Protein AF-A0A519UVD7-F1 (afdb_monomer_lite)

Foldseek 3Di:
DDDDDDDDDDDPPVPDDPPVPAPDQPQLLVNLVLVCLAVLHCPSNVVQADCQEDEDPAGSLCVVVVSNVVSVVRDHWSYKYFPDWDDDDQKIKTFIWTDDPNDTDTFIFIGHPVSHTNYDHPPPVPVVPVVVVCPPPPSVDRDDDD

Sequence (146 aa):
MLRKLSYFLLLFFGLSQAARAQQATGVAALDQLVVALNGKSLALVQPYLTPETHIGSLPATYTTQVLTQLLPQFGPVESLRIVRQEPAGPNTRYVCLLARKGTEKEVDMVLTPAGQFAELNLVQASAKKISTTFGPHDLTTPPQVE

Radius of gyration: 22.08 Å; chains: 1; bounding box: 35×47×91 Å

pLDDT: mean 76.04, std 20.85, range [37.34, 97.56]

Structure (mmCIF, N/CA/C/O backbone):
data_AF-A0A519UVD7-F1
#
_entry.id   AF-A0A519UVD7-F1
#
loop_
_atom_site.group_PDB
_atom_site.id
_atom_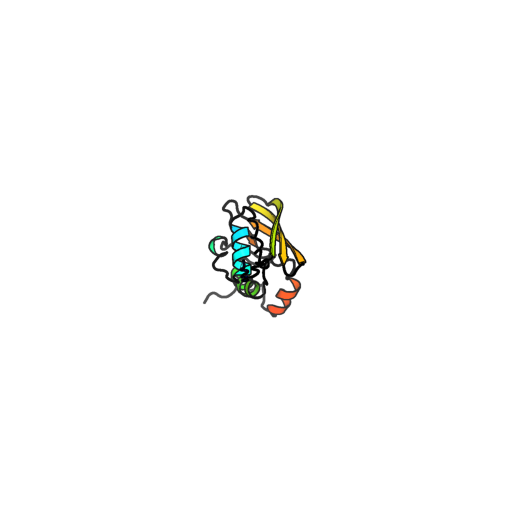site.type_symbol
_atom_site.label_atom_id
_atom_site.label_alt_id
_atom_site.label_comp_id
_atom_site.label_asym_id
_atom_site.label_entity_id
_atom_site.label_seq_id
_atom_site.pdbx_PDB_ins_code
_atom_site.Cartn_x
_atom_site.Cartn_y
_atom_site.Cartn_z
_atom_site.occupancy
_atom_site.B_iso_or_equiv
_atom_site.auth_seq_id
_atom_site.auth_comp_id
_atom_site.auth_asym_id
_atom_site.auth_atom_id
_atom_site.pdbx_PDB_model_num
ATOM 1 N N . MET A 1 1 ? -4.874 33.337 67.121 1.00 39.69 1 MET A N 1
ATOM 2 C CA . MET A 1 1 ? -5.154 34.220 65.963 1.00 39.69 1 MET A CA 1
ATOM 3 C C . MET A 1 1 ? -4.886 33.403 64.699 1.00 39.69 1 MET A C 1
ATOM 5 O O . MET A 1 1 ? -3.763 32.964 64.537 1.00 39.69 1 MET A O 1
ATOM 9 N N . LEU A 1 2 ? -5.908 32.839 64.036 1.00 41.22 2 LEU A N 1
ATOM 10 C CA . LEU A 1 2 ? -6.616 33.400 62.857 1.00 41.22 2 LEU A CA 1
ATOM 11 C C . LEU A 1 2 ? -5.620 33.750 61.722 1.00 41.22 2 LEU A C 1
ATOM 13 O O . LEU A 1 2 ? -4.799 34.628 61.927 1.00 41.22 2 LEU A O 1
ATOM 17 N N . ARG A 1 3 ? -5.615 33.128 60.533 1.00 40.53 3 ARG A N 1
ATOM 18 C CA . ARG A 1 3 ? -6.730 32.919 59.589 1.00 40.53 3 ARG A CA 1
ATOM 19 C C . ARG A 1 3 ? -6.460 31.775 58.590 1.00 40.53 3 ARG A C 1
ATOM 21 O O . ARG A 1 3 ? -5.347 31.602 58.114 1.00 40.53 3 ARG A O 1
ATOM 28 N N . LYS A 1 4 ? -7.545 31.080 58.230 1.00 48.69 4 LYS A N 1
ATOM 29 C CA . LYS A 1 4 ? -7.731 30.258 57.021 1.00 48.69 4 LYS A CA 1
ATOM 30 C C . LYS A 1 4 ? -7.808 31.154 55.772 1.00 48.69 4 LYS A C 1
ATOM 32 O O . LYS A 1 4 ? -8.405 32.223 55.881 1.00 48.69 4 LYS A O 1
ATOM 37 N N . LEU A 1 5 ? -7.384 30.666 54.601 1.00 48.41 5 LEU A N 1
ATOM 38 C CA . LEU A 1 5 ? -8.151 30.830 53.354 1.00 48.41 5 LEU A CA 1
ATOM 39 C C . LEU A 1 5 ? -7.736 29.789 52.293 1.00 48.41 5 LEU A C 1
ATOM 41 O O . LEU A 1 5 ? -6.592 29.749 51.855 1.00 48.41 5 LEU A O 1
ATOM 45 N N . SER A 1 6 ? -8.699 28.944 51.925 1.00 53.41 6 SER A N 1
ATOM 46 C CA . SER A 1 6 ? -8.712 28.032 50.775 1.00 53.41 6 SER A CA 1
ATOM 47 C C . SER A 1 6 ? -8.697 28.784 49.442 1.00 53.41 6 SER A C 1
ATOM 49 O O . SER A 1 6 ? -9.181 29.903 49.428 1.00 53.41 6 SER A O 1
ATOM 51 N N . TYR A 1 7 ? -8.259 28.139 48.352 1.00 50.75 7 TYR A N 1
ATOM 52 C CA . TYR A 1 7 ? -8.908 28.074 47.018 1.00 50.75 7 TYR A CA 1
ATOM 53 C C . TYR A 1 7 ? -8.079 27.087 46.162 1.00 50.75 7 TYR A C 1
ATOM 55 O O . TYR A 1 7 ? -6.900 27.306 45.924 1.00 50.75 7 TYR A O 1
ATOM 63 N N . PHE A 1 8 ? -8.541 25.853 45.941 1.00 51.47 8 PHE A N 1
ATOM 64 C CA . PHE A 1 8 ? -9.266 25.436 44.731 1.00 51.47 8 PHE A CA 1
ATOM 65 C C . PHE A 1 8 ? -8.589 25.899 43.427 1.00 51.47 8 PHE A C 1
ATOM 67 O O . PHE A 1 8 ? -8.866 26.993 42.951 1.00 51.47 8 PHE A O 1
ATOM 74 N N . LEU A 1 9 ? -7.777 25.037 42.802 1.00 48.50 9 LEU A N 1
ATOM 75 C CA . LEU A 1 9 ? -7.640 25.046 41.344 1.00 48.50 9 LEU A CA 1
ATOM 76 C C . LEU A 1 9 ? -7.394 23.627 40.804 1.00 48.50 9 LEU A C 1
ATOM 78 O O . LEU A 1 9 ? -6.282 23.116 40.776 1.00 48.50 9 LEU A O 1
ATOM 82 N N . LEU A 1 10 ? -8.517 23.004 40.445 1.00 50.72 10 LEU A N 1
ATOM 83 C CA . LEU A 1 10 ? -8.738 22.235 39.219 1.00 50.72 10 LEU A CA 1
ATOM 84 C C . LEU A 1 10 ? -7.663 21.218 38.803 1.00 50.72 10 LEU A C 1
ATOM 86 O O . LEU A 1 10 ? -6.716 21.517 38.084 1.00 50.72 10 LEU A O 1
ATOM 90 N N . LEU A 1 11 ? -7.950 19.962 39.162 1.00 48.22 11 LEU A N 1
ATOM 91 C CA . LEU A 1 11 ? -8.153 18.866 38.207 1.00 48.22 11 LEU A CA 1
ATOM 92 C C . LEU A 1 11 ? -7.929 19.264 36.734 1.00 48.22 11 LEU A C 1
ATOM 94 O O . LEU A 1 11 ? -8.870 19.621 36.032 1.00 48.22 11 LEU A O 1
ATOM 98 N N . PHE A 1 12 ? -6.709 19.083 36.243 1.00 47.44 12 PHE A N 1
ATOM 99 C CA . PHE A 1 12 ? -6.506 18.646 34.867 1.00 47.44 12 PHE A CA 1
ATOM 100 C C . PHE A 1 12 ? -6.020 17.202 34.913 1.00 47.44 12 PHE A C 1
ATOM 102 O O . PHE A 1 12 ? -4.850 16.889 34.711 1.00 47.44 12 PHE A O 1
ATOM 109 N N . PHE A 1 13 ? -6.972 16.302 35.175 1.00 42.38 13 PHE A N 1
ATOM 110 C CA . PHE A 1 13 ? -6.945 14.992 34.539 1.00 42.38 13 PHE A CA 1
ATOM 111 C C . PHE A 1 13 ? -7.006 15.258 33.032 1.00 42.38 13 PHE A C 1
ATOM 113 O O . PHE A 1 13 ? -8.080 15.376 32.443 1.00 42.38 13 PHE A O 1
ATOM 120 N N . GLY A 1 14 ? -5.834 15.42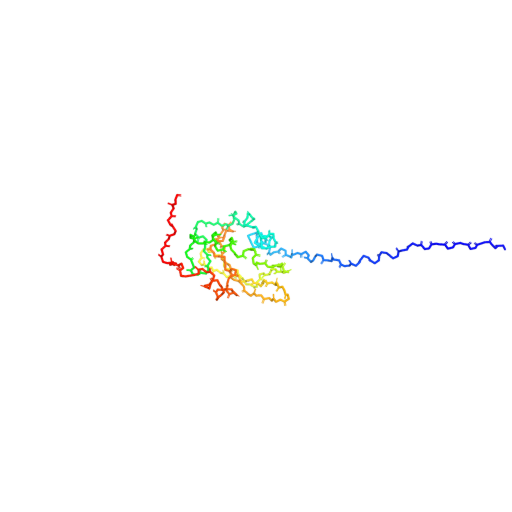7 32.422 1.00 38.78 14 GLY A N 1
ATOM 121 C CA . GLY A 1 14 ? -5.669 15.298 30.986 1.00 38.78 14 GLY A CA 1
ATOM 122 C C . GLY A 1 14 ? -5.990 13.857 30.630 1.00 38.78 14 GLY A C 1
ATOM 123 O O . GLY A 1 14 ? -5.119 12.993 30.658 1.00 38.78 14 GLY A O 1
ATOM 124 N N . LEU A 1 15 ? -7.272 13.602 30.381 1.00 47.22 15 LEU A N 1
ATOM 125 C CA . LEU A 1 15 ? -7.773 12.395 29.754 1.00 47.22 15 LEU A CA 1
ATOM 126 C C . LEU A 1 15 ? -6.985 12.161 28.467 1.00 47.22 15 LEU A C 1
ATOM 128 O O . LEU A 1 15 ? -7.120 12.886 27.485 1.00 47.22 15 LEU A O 1
ATOM 132 N N . SER A 1 16 ? -6.137 11.141 28.541 1.00 51.56 16 SER A N 1
ATOM 133 C CA . SER A 1 16 ? -5.689 10.257 27.478 1.00 51.56 16 SER A CA 1
ATOM 134 C C . SER A 1 16 ? -6.346 10.509 26.119 1.00 51.56 16 SER A C 1
ATOM 136 O O . SER A 1 16 ? -7.400 9.960 25.817 1.00 51.56 16 SER A O 1
ATOM 138 N N . GLN A 1 17 ? -5.645 11.215 25.242 1.00 39.47 17 GLN A N 1
ATOM 139 C CA . GLN A 1 17 ? -5.546 10.772 23.859 1.00 39.47 17 GLN A CA 1
ATOM 140 C C . GLN A 1 17 ? -4.069 10.561 23.575 1.00 39.47 17 GLN A C 1
ATOM 142 O O . GLN A 1 17 ? -3.388 11.396 22.988 1.00 39.47 17 GLN A O 1
ATOM 147 N N . ALA A 1 18 ? -3.571 9.404 24.013 1.00 40.56 18 ALA A N 1
ATOM 148 C CA . ALA A 1 18 ? -2.493 8.776 23.282 1.00 40.56 18 ALA A CA 1
ATOM 149 C C . ALA A 1 18 ? -3.049 8.526 21.876 1.00 40.56 18 ALA A C 1
ATOM 151 O O . ALA A 1 18 ? -3.668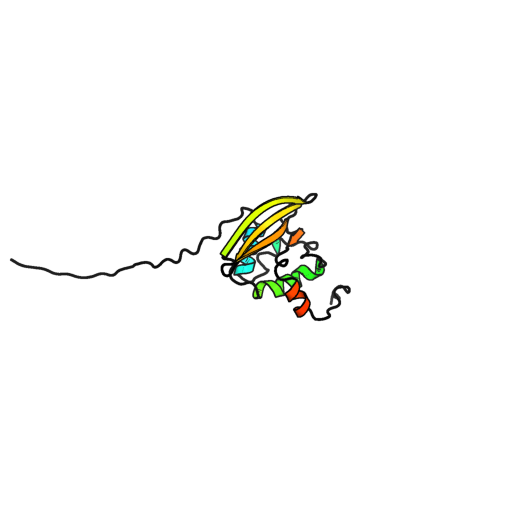 7.495 21.615 1.00 40.56 18 ALA A O 1
ATOM 152 N N . ALA A 1 19 ? -2.864 9.495 20.977 1.00 42.56 19 ALA A N 1
ATOM 153 C CA . ALA A 1 19 ? -2.652 9.167 19.586 1.00 42.56 19 ALA A CA 1
ATOM 154 C C . ALA A 1 19 ? -1.547 8.117 19.636 1.00 42.56 19 ALA A C 1
ATOM 156 O O . ALA A 1 19 ? -0.399 8.440 19.944 1.00 42.56 19 ALA A O 1
ATOM 157 N N . ARG A 1 20 ? -1.921 6.837 19.527 1.00 46.88 20 ARG A N 1
ATOM 158 C CA . ARG A 1 20 ? -0.946 5.763 19.407 1.00 46.88 20 ARG A CA 1
ATOM 159 C C . ARG A 1 20 ? -0.125 6.158 18.197 1.00 46.88 20 ARG A C 1
ATOM 161 O O . ARG A 1 20 ? -0.643 6.142 17.084 1.00 46.88 20 ARG A O 1
ATOM 168 N N . ALA A 1 21 ? 1.088 6.648 18.445 1.00 51.41 21 ALA A N 1
ATOM 169 C CA . ALA A 1 21 ? 2.014 6.982 17.390 1.00 51.41 21 ALA A CA 1
ATOM 170 C C . ALA A 1 21 ? 2.130 5.712 16.559 1.00 51.41 21 ALA A C 1
ATOM 172 O O . ALA A 1 21 ? 2.515 4.667 17.090 1.00 51.41 21 ALA A O 1
ATOM 173 N N . GLN A 1 22 ? 1.674 5.783 15.309 1.00 62.56 22 GLN A N 1
ATOM 174 C CA . GLN A 1 22 ? 1.793 4.662 14.400 1.00 62.56 22 GLN A CA 1
ATOM 175 C C . GLN A 1 22 ? 3.271 4.297 14.358 1.00 62.56 22 GLN A C 1
ATOM 177 O O . GLN A 1 22 ? 4.107 5.142 14.031 1.00 62.56 22 GLN A O 1
ATOM 182 N N . GLN A 1 23 ? 3.597 3.076 14.761 1.00 68.88 23 GLN A N 1
ATOM 183 C CA . GLN A 1 23 ? 4.985 2.661 14.821 1.00 68.88 23 GLN A CA 1
ATOM 184 C C . GLN A 1 23 ? 5.463 2.487 13.381 1.00 68.88 23 GLN A C 1
ATOM 186 O O . GLN A 1 23 ? 4.868 1.722 12.623 1.00 68.88 23 GLN A O 1
ATOM 191 N N . ALA A 1 24 ? 6.483 3.253 12.990 1.00 81.56 24 ALA A N 1
ATOM 192 C CA . ALA A 1 24 ? 7.044 3.163 11.651 1.00 81.56 24 ALA A CA 1
ATOM 193 C C . ALA A 1 24 ? 7.522 1.730 11.398 1.00 81.56 24 ALA A C 1
ATOM 195 O O . ALA A 1 24 ? 8.205 1.130 12.233 1.00 81.56 24 ALA A O 1
ATOM 196 N N . THR A 1 25 ? 7.167 1.191 10.239 1.00 86.25 25 THR A N 1
ATOM 197 C CA . THR A 1 25 ? 7.610 -0.129 9.784 1.00 86.25 25 THR A CA 1
ATOM 198 C C . THR A 1 25 ? 9.091 -0.129 9.404 1.00 86.25 25 THR A C 1
ATOM 200 O O . THR A 1 25 ? 9.693 -1.195 9.294 1.00 86.25 25 THR A O 1
ATOM 203 N N . GLY A 1 26 ? 9.680 1.056 9.199 1.00 89.62 26 GLY A N 1
ATOM 204 C CA . GLY A 1 26 ? 11.037 1.224 8.678 1.00 89.62 26 GLY A CA 1
ATOM 205 C C . GLY A 1 26 ? 11.107 1.096 7.155 1.00 89.62 26 GLY A C 1
ATOM 206 O O . GLY A 1 26 ? 12.193 1.154 6.584 1.00 89.62 26 GLY A O 1
ATOM 207 N N . VAL A 1 27 ? 9.958 0.944 6.492 1.00 94.44 27 VAL A N 1
ATOM 208 C CA . VAL A 1 27 ? 9.834 0.836 5.041 1.00 94.44 27 VAL A CA 1
ATOM 209 C C . VAL A 1 27 ? 8.992 2.009 4.553 1.00 94.44 27 VAL A C 1
ATOM 211 O O . VAL A 1 27 ? 7.771 2.019 4.698 1.00 94.44 27 VAL A O 1
ATOM 214 N N . ALA A 1 28 ? 9.652 3.001 3.951 1.00 95.25 28 ALA A N 1
ATOM 215 C CA . ALA A 1 28 ? 9.041 4.294 3.631 1.00 95.25 28 ALA A CA 1
ATOM 216 C C . ALA A 1 28 ? 7.737 4.177 2.821 1.00 95.25 28 ALA A C 1
ATOM 218 O O . ALA A 1 28 ? 6.765 4.861 3.128 1.00 95.25 28 ALA A O 1
ATOM 219 N N . ALA A 1 29 ? 7.688 3.275 1.836 1.00 95.38 29 ALA A N 1
ATOM 220 C CA . ALA A 1 29 ? 6.494 3.040 1.029 1.00 95.38 29 ALA A CA 1
ATOM 221 C C . ALA A 1 29 ? 5.301 2.535 1.863 1.00 95.38 29 ALA A C 1
ATOM 223 O O . ALA A 1 29 ? 4.174 2.992 1.674 1.00 95.38 29 ALA A O 1
ATOM 224 N N . LEU A 1 30 ? 5.544 1.627 2.815 1.00 94.88 30 LEU A N 1
ATOM 225 C CA . LEU A 1 30 ? 4.516 1.091 3.713 1.00 94.88 30 LEU A CA 1
ATOM 226 C C . LEU A 1 30 ? 4.048 2.148 4.717 1.00 94.88 30 LEU A C 1
ATOM 228 O O . LEU A 1 30 ? 2.851 2.275 4.977 1.00 94.88 30 LEU A O 1
ATOM 232 N N . ASP A 1 31 ? 4.979 2.945 5.238 1.00 93.94 31 ASP A N 1
ATOM 233 C CA . ASP A 1 31 ? 4.668 4.027 6.170 1.00 93.94 31 ASP A CA 1
ATOM 234 C C . ASP A 1 31 ? 3.814 5.105 5.488 1.00 93.94 31 ASP A C 1
ATOM 236 O O . ASP A 1 31 ? 2.763 5.491 6.004 1.00 93.94 31 ASP A O 1
ATOM 240 N N . GLN A 1 32 ? 4.196 5.532 4.281 1.00 94.50 32 GLN A N 1
ATOM 241 C CA . GLN A 1 32 ? 3.427 6.500 3.493 1.00 94.50 32 GLN A CA 1
ATOM 242 C C . GLN A 1 32 ? 2.078 5.945 3.042 1.00 94.50 32 GLN A C 1
ATOM 244 O O . GLN A 1 32 ? 1.100 6.689 2.995 1.00 94.50 32 GLN A O 1
ATOM 249 N N . LEU A 1 33 ? 1.975 4.639 2.793 1.00 92.50 33 LEU A N 1
ATOM 250 C CA . LEU A 1 33 ? 0.700 3.992 2.511 1.00 92.50 33 LEU A CA 1
ATOM 251 C C . LEU A 1 33 ? -0.278 4.105 3.689 1.00 92.50 33 LEU A C 1
ATOM 253 O O . LEU A 1 33 ? -1.455 4.389 3.473 1.00 92.50 33 LEU A O 1
ATOM 257 N N . VAL A 1 34 ? 0.174 3.950 4.936 1.00 91.75 34 VAL A N 1
ATOM 258 C CA . VAL A 1 34 ? -0.694 4.188 6.105 1.00 91.75 34 VAL A CA 1
ATOM 259 C C . VAL A 1 34 ? -1.188 5.630 6.126 1.00 91.75 34 VAL A C 1
ATOM 261 O O . VAL A 1 34 ? -2.380 5.869 6.344 1.00 91.75 34 VAL A O 1
ATOM 264 N N . VAL A 1 35 ? -0.294 6.596 5.903 1.00 91.69 35 VAL A N 1
ATOM 265 C CA . VAL A 1 35 ? -0.672 8.015 5.890 1.00 91.69 35 VAL A CA 1
ATOM 266 C C . VAL A 1 35 ? -1.661 8.291 4.754 1.00 91.69 35 VAL A C 1
ATOM 268 O O . VAL A 1 35 ? -2.663 8.964 4.978 1.00 91.69 35 VAL A O 1
ATOM 271 N N . ALA A 1 36 ? -1.452 7.703 3.574 1.00 90.81 36 ALA A N 1
ATOM 272 C CA . ALA A 1 36 ? -2.365 7.774 2.436 1.00 90.81 36 ALA A CA 1
ATOM 273 C C . ALA A 1 36 ? -3.752 7.195 2.762 1.00 90.81 36 ALA A C 1
ATOM 275 O O . ALA A 1 36 ? -4.765 7.826 2.460 1.00 90.81 36 ALA A O 1
ATOM 276 N N . LEU A 1 37 ? -3.819 6.032 3.421 1.00 90.19 37 LEU A N 1
ATOM 277 C CA . LEU A 1 37 ? -5.076 5.392 3.836 1.00 90.19 37 LEU A CA 1
ATOM 278 C C . LEU A 1 37 ? -5.831 6.239 4.868 1.00 90.19 37 LEU A C 1
ATOM 280 O O . LEU A 1 37 ? -7.044 6.411 4.756 1.00 90.19 37 LEU A O 1
ATOM 284 N N . ASN A 1 38 ? -5.121 6.802 5.846 1.00 90.06 38 ASN A N 1
ATOM 285 C CA . ASN A 1 38 ? -5.706 7.652 6.886 1.00 90.06 38 ASN A CA 1
ATOM 286 C C . ASN A 1 38 ? -6.135 9.024 6.355 1.00 90.06 38 ASN A C 1
ATOM 288 O O . ASN A 1 38 ? -7.198 9.524 6.721 1.00 90.06 38 ASN A O 1
ATOM 292 N N . GLY A 1 39 ? -5.331 9.612 5.472 1.00 89.81 39 GLY A N 1
ATOM 293 C CA . GLY A 1 39 ? -5.608 10.880 4.799 1.00 89.81 39 GLY A CA 1
ATOM 294 C C . GLY A 1 39 ? -6.530 10.750 3.587 1.00 89.81 39 GLY A C 1
ATOM 295 O O . GLY A 1 39 ? -6.886 11.764 2.995 1.00 89.81 39 GLY A O 1
ATOM 296 N N . LYS A 1 40 ? -6.910 9.521 3.209 1.00 89.56 40 LYS A N 1
ATOM 297 C CA . LYS A 1 40 ? -7.730 9.197 2.029 1.00 89.56 40 LYS A CA 1
ATOM 298 C C . LYS A 1 40 ? -7.206 9.845 0.743 1.00 89.56 40 LYS A C 1
ATOM 300 O O . LYS A 1 40 ? -7.986 10.299 -0.091 1.00 89.56 40 LYS A O 1
ATOM 305 N N . SER A 1 41 ? -5.885 9.906 0.595 1.00 89.06 41 SER A N 1
ATOM 306 C CA . SER A 1 41 ? -5.219 10.648 -0.474 1.00 89.06 41 SER A CA 1
ATOM 307 C C . SER A 1 41 ? -4.169 9.796 -1.166 1.00 89.06 41 SER A C 1
ATOM 309 O O . SER A 1 41 ? -3.268 9.263 -0.522 1.00 89.06 41 SER A O 1
ATOM 311 N N . LEU A 1 42 ? -4.265 9.711 -2.493 1.00 89.06 42 LEU A N 1
ATOM 312 C CA . LEU A 1 42 ? -3.301 8.992 -3.325 1.00 89.06 42 LEU A CA 1
ATOM 313 C C . LEU A 1 42 ? -1.948 9.717 -3.406 1.00 89.06 42 LEU A C 1
ATOM 315 O O . LEU A 1 42 ? -0.923 9.084 -3.637 1.00 89.06 42 LEU A O 1
ATOM 319 N N . ALA A 1 43 ? -1.925 11.033 -3.173 1.00 91.31 43 ALA A N 1
ATOM 320 C CA . ALA A 1 43 ? -0.748 11.872 -3.397 1.00 91.31 43 ALA A CA 1
ATOM 321 C C . ALA A 1 43 ? 0.499 11.397 -2.632 1.00 91.31 43 ALA A C 1
ATOM 323 O O . ALA A 1 43 ? 1.613 11.544 -3.120 1.00 91.31 43 ALA A O 1
ATOM 324 N N . LEU A 1 44 ? 0.309 10.801 -1.451 1.00 88.12 44 LEU A N 1
ATOM 325 C CA . LEU A 1 44 ? 1.404 10.334 -0.597 1.00 88.12 44 LEU A CA 1
ATOM 326 C C . LEU A 1 44 ? 1.975 8.980 -1.026 1.00 88.12 44 LEU A C 1
ATOM 328 O O . LEU A 1 44 ? 3.141 8.701 -0.765 1.00 88.12 44 LEU A O 1
ATOM 332 N N . VAL A 1 45 ? 1.180 8.146 -1.701 1.00 91.31 45 VAL A N 1
ATOM 333 C CA . VAL A 1 45 ? 1.649 6.855 -2.222 1.00 91.31 45 VAL A CA 1
ATOM 334 C C . VAL A 1 45 ? 2.127 6.963 -3.670 1.00 91.31 45 VAL A C 1
ATOM 336 O O . VAL A 1 45 ? 2.959 6.166 -4.085 1.00 91.31 45 VAL A O 1
ATOM 339 N N . GLN A 1 46 ? 1.678 7.979 -4.416 1.00 92.94 46 GLN A N 1
ATOM 340 C CA . GLN A 1 46 ? 2.028 8.211 -5.822 1.00 92.94 46 GLN A CA 1
ATOM 341 C C . GLN A 1 46 ? 3.537 8.114 -6.134 1.00 92.94 46 GLN A C 1
ATOM 343 O O . GLN A 1 46 ? 3.863 7.481 -7.135 1.00 92.94 46 GLN A O 1
ATOM 348 N N . PRO A 1 47 ? 4.467 8.653 -5.312 1.00 95.56 47 PRO A N 1
ATOM 349 C CA . PRO A 1 47 ? 5.908 8.546 -5.578 1.00 95.56 47 PRO A CA 1
ATOM 350 C C . PRO A 1 47 ? 6.451 7.110 -5.521 1.00 95.56 47 PRO A C 1
ATOM 352 O O . PRO A 1 47 ? 7.523 6.823 -6.052 1.00 95.56 47 PRO A O 1
ATOM 355 N N . TYR A 1 48 ? 5.718 6.214 -4.863 1.00 95.81 48 TYR A N 1
ATOM 356 C CA . TYR A 1 48 ? 6.065 4.807 -4.700 1.00 95.81 48 TYR A CA 1
ATOM 357 C C . TYR A 1 48 ? 5.352 3.908 -5.712 1.00 95.81 48 TYR A C 1
ATOM 359 O O . TYR A 1 48 ? 5.545 2.698 -5.664 1.00 95.81 48 TYR A O 1
ATOM 367 N N . LEU A 1 49 ? 4.529 4.460 -6.606 1.00 94.12 49 LEU A N 1
ATOM 368 C CA . LEU A 1 49 ? 3.900 3.713 -7.692 1.00 94.12 49 LEU A CA 1
ATOM 369 C C . LEU A 1 49 ? 4.755 3.812 -8.961 1.00 94.12 49 LEU A C 1
ATOM 371 O O . LEU A 1 49 ? 5.348 4.853 -9.247 1.00 94.12 49 LEU A O 1
ATOM 375 N N . THR A 1 50 ? 4.778 2.738 -9.739 1.00 93.00 50 THR A N 1
ATOM 376 C CA . THR A 1 50 ? 5.362 2.663 -11.080 1.00 93.00 50 THR A CA 1
ATOM 377 C C . THR A 1 50 ? 4.264 2.324 -12.097 1.00 93.00 50 THR A C 1
ATOM 379 O O . THR A 1 50 ? 3.182 1.873 -11.705 1.00 93.00 50 THR A O 1
ATOM 382 N N . PRO A 1 51 ? 4.501 2.523 -13.406 1.00 91.06 51 PRO A N 1
ATOM 383 C CA . PRO A 1 51 ? 3.563 2.098 -14.452 1.00 91.06 51 PRO A CA 1
ATOM 384 C C . PRO A 1 51 ? 3.212 0.599 -14.420 1.00 91.06 51 PRO A C 1
ATOM 386 O O . PRO A 1 51 ? 2.191 0.191 -14.967 1.00 91.06 51 PRO A O 1
ATOM 389 N N . GLU A 1 52 ? 4.048 -0.213 -13.779 1.00 93.38 52 GLU A N 1
ATOM 390 C CA . GLU A 1 52 ? 3.942 -1.665 -13.646 1.00 93.38 52 GLU A CA 1
ATOM 391 C C . GLU A 1 52 ? 3.347 -2.100 -12.298 1.00 93.38 52 GLU A C 1
ATOM 393 O O . GLU A 1 52 ? 3.075 -3.290 -12.104 1.00 93.38 52 GLU A O 1
ATOM 398 N N . THR A 1 53 ? 3.124 -1.168 -11.361 1.00 93.94 53 THR A N 1
ATOM 399 C CA . THR A 1 53 ? 2.472 -1.487 -10.089 1.00 93.94 53 THR A CA 1
ATOM 400 C C . THR A 1 53 ? 1.083 -2.037 -10.357 1.00 93.94 53 THR A C 1
ATOM 402 O O . THR A 1 53 ? 0.262 -1.372 -10.989 1.00 93.94 53 THR A O 1
ATOM 405 N N . HIS A 1 54 ? 0.780 -3.209 -9.810 1.00 89.50 54 HIS A N 1
ATOM 406 C CA . HIS A 1 54 ? -0.528 -3.841 -9.948 1.00 89.50 54 HIS A CA 1
ATOM 407 C C . HIS A 1 54 ? -1.147 -4.217 -8.597 1.00 89.50 54 HIS A C 1
ATOM 409 O O . HIS A 1 54 ? -0.491 -4.209 -7.551 1.00 89.50 54 HIS A O 1
ATOM 415 N N . ILE A 1 55 ? -2.453 -4.499 -8.616 1.00 86.94 55 ILE A N 1
ATOM 416 C CA . ILE A 1 55 ? -3.249 -4.861 -7.436 1.00 86.94 55 ILE A CA 1
ATOM 417 C C . ILE A 1 55 ? -3.916 -6.212 -7.689 1.00 86.94 55 ILE A C 1
ATOM 419 O O . ILE A 1 55 ? -4.820 -6.335 -8.517 1.00 86.94 55 ILE A O 1
ATOM 423 N N . GLY A 1 56 ? -3.510 -7.228 -6.936 1.00 81.06 56 GLY A N 1
ATOM 424 C CA . GLY A 1 56 ? -3.968 -8.601 -7.095 1.00 81.06 56 GLY A CA 1
ATOM 425 C C . GLY A 1 56 ? -3.655 -9.114 -8.495 1.00 81.06 56 GLY A C 1
ATOM 426 O O . GLY A 1 56 ? -2.527 -9.033 -8.954 1.00 81.06 56 GLY A O 1
ATOM 427 N N . SER A 1 57 ? -4.668 -9.623 -9.190 1.00 80.38 57 SER A N 1
ATOM 428 C CA . SER A 1 57 ? -4.536 -10.090 -10.577 1.00 80.38 57 SER A CA 1
ATOM 429 C C . SER A 1 57 ? -4.951 -9.040 -11.615 1.00 80.38 57 SER A C 1
ATOM 431 O O . SER A 1 57 ? -5.106 -9.377 -12.787 1.00 80.38 57 SER A O 1
ATOM 433 N N . LEU A 1 58 ? -5.198 -7.790 -11.204 1.00 80.25 58 LEU A N 1
ATOM 434 C CA . LEU A 1 58 ? -5.619 -6.735 -12.126 1.00 80.25 58 LEU A CA 1
ATOM 435 C C . LEU A 1 58 ? -4.418 -6.188 -12.909 1.00 80.25 58 LEU A C 1
ATOM 437 O O . LEU A 1 58 ? -3.353 -6.015 -12.320 1.00 80.25 58 LEU A O 1
ATOM 441 N N . PRO A 1 59 ? -4.579 -5.846 -14.199 1.00 81.81 59 PRO A N 1
ATOM 442 C CA . PRO A 1 59 ? -3.547 -5.138 -14.948 1.00 81.81 59 PRO A CA 1
ATOM 443 C C . PRO A 1 59 ? -3.148 -3.811 -14.284 1.00 81.81 59 PRO A C 1
ATOM 445 O O . PRO A 1 59 ? -3.994 -3.112 -13.722 1.00 81.81 59 PRO A O 1
ATOM 448 N N . ALA A 1 60 ? -1.872 -3.433 -14.404 1.00 87.00 60 ALA A N 1
ATOM 449 C CA . ALA A 1 60 ? -1.313 -2.229 -13.777 1.00 87.00 60 ALA A CA 1
ATOM 450 C C . ALA A 1 60 ? -2.018 -0.922 -14.193 1.00 87.00 60 ALA A C 1
ATOM 452 O O . ALA A 1 60 ? -2.127 0.015 -13.402 1.00 87.00 60 ALA A O 1
ATOM 453 N N . THR A 1 61 ? -2.596 -0.883 -15.400 1.00 86.38 61 THR A N 1
ATOM 454 C CA . THR A 1 61 ? -3.389 0.250 -15.909 1.00 86.38 61 THR A CA 1
ATOM 455 C C . THR A 1 61 ? -4.581 0.607 -15.015 1.00 86.38 61 THR A C 1
ATOM 457 O O . THR A 1 61 ? -5.019 1.756 -15.006 1.00 86.38 61 THR A O 1
ATOM 460 N N . TYR A 1 62 ? -5.086 -0.344 -14.224 1.00 83.19 62 TYR A N 1
ATOM 461 C CA . TYR A 1 62 ? -6.220 -0.138 -13.324 1.00 83.19 62 TYR A CA 1
ATOM 462 C C . TYR A 1 62 ? -5.823 0.317 -11.916 1.00 83.19 62 TYR A C 1
ATOM 464 O O . TYR A 1 62 ? -6.693 0.708 -11.136 1.00 83.19 62 TYR A O 1
ATOM 472 N N . THR A 1 63 ? -4.535 0.311 -11.566 1.00 88.19 63 THR A N 1
ATOM 473 C CA . THR A 1 63 ? -4.058 0.566 -10.196 1.00 88.19 63 THR A CA 1
ATOM 474 C C . THR A 1 63 ? -4.528 1.911 -9.651 1.00 88.19 63 THR A C 1
ATOM 476 O O . THR A 1 63 ? -5.129 1.971 -8.576 1.00 88.19 63 THR A O 1
ATOM 479 N N . THR A 1 64 ? -4.341 2.994 -10.408 1.00 87.44 64 THR A N 1
ATOM 480 C CA . THR A 1 64 ? -4.760 4.346 -10.000 1.00 87.44 64 THR A CA 1
ATOM 481 C C . THR A 1 64 ? -6.273 4.445 -9.803 1.00 87.44 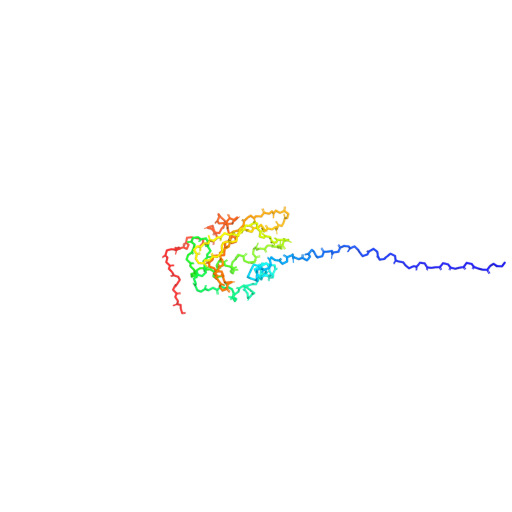64 THR A C 1
ATOM 483 O O . THR A 1 64 ? -6.738 5.045 -8.827 1.00 87.44 64 THR A O 1
ATOM 486 N N . GLN A 1 65 ? -7.054 3.829 -10.696 1.00 84.69 65 GLN A N 1
ATOM 487 C CA . GLN A 1 65 ? -8.515 3.828 -10.612 1.00 84.69 65 GLN A CA 1
ATOM 488 C C . GLN A 1 65 ? -8.989 3.066 -9.368 1.00 84.69 65 GLN A C 1
ATOM 490 O O . GLN A 1 65 ? -9.809 3.576 -8.600 1.00 84.69 65 GLN A O 1
ATOM 495 N N . VAL A 1 66 ? -8.431 1.877 -9.127 1.00 84.88 66 VAL A N 1
ATOM 496 C CA . VAL A 1 66 ? -8.745 1.050 -7.955 1.00 84.88 66 VAL A CA 1
ATOM 497 C C . VAL A 1 66 ? -8.396 1.790 -6.668 1.00 84.88 66 VAL A C 1
ATOM 499 O O . VAL A 1 66 ? -9.228 1.853 -5.763 1.00 84.88 66 VAL A O 1
ATOM 502 N N . LEU A 1 67 ? -7.210 2.397 -6.573 1.00 85.50 67 LEU A N 1
ATOM 503 C CA . LEU A 1 67 ? -6.803 3.119 -5.365 1.00 85.50 67 LEU A CA 1
ATOM 504 C C . LEU A 1 67 ? -7.685 4.335 -5.091 1.00 85.50 67 LEU A C 1
ATOM 506 O O . LEU A 1 67 ? -8.099 4.535 -3.949 1.00 85.50 67 LEU A O 1
ATOM 510 N N . THR A 1 68 ? -8.039 5.096 -6.126 1.00 85.06 68 THR A N 1
ATOM 511 C CA . THR A 1 68 ? -8.949 6.247 -6.004 1.00 85.06 68 THR A CA 1
ATOM 512 C C . THR A 1 68 ? -10.314 5.839 -5.444 1.00 85.06 68 THR A C 1
ATOM 514 O O . THR A 1 68 ? -10.893 6.564 -4.638 1.00 85.06 68 THR A O 1
ATOM 517 N N . GLN A 1 69 ? -10.822 4.658 -5.803 1.00 82.12 69 GLN A N 1
ATOM 518 C CA . GLN A 1 69 ? -12.084 4.141 -5.262 1.00 82.12 69 GLN A CA 1
ATOM 519 C C . GLN A 1 69 ? -11.936 3.517 -3.869 1.00 82.12 69 GLN A C 1
ATOM 521 O O . GLN A 1 69 ? -12.870 3.561 -3.063 1.00 82.12 69 GLN A O 1
ATOM 526 N N . LEU A 1 70 ? -10.783 2.913 -3.584 1.00 82.31 70 LEU A N 1
ATOM 527 C CA . LEU A 1 70 ? -10.519 2.172 -2.355 1.00 82.31 70 LEU A CA 1
ATOM 528 C C . LEU A 1 70 ? -10.214 3.103 -1.175 1.00 82.31 70 LEU A C 1
ATOM 530 O O . LEU A 1 70 ? -10.766 2.912 -0.089 1.00 82.31 70 LEU A O 1
ATOM 534 N N . LEU A 1 71 ? -9.362 4.112 -1.378 1.00 85.00 71 LEU A N 1
ATOM 535 C CA . LEU A 1 71 ? -8.882 5.014 -0.325 1.00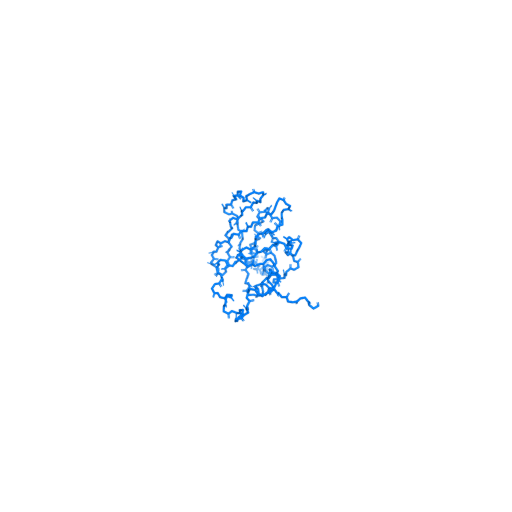 85.00 71 LEU A CA 1
ATOM 536 C C . LEU A 1 71 ? -10.027 5.698 0.450 1.00 85.00 71 LEU A C 1
ATOM 538 O O . LEU A 1 71 ? -10.003 5.648 1.681 1.00 85.00 71 LEU A O 1
ATOM 542 N N . PRO A 1 72 ? -11.086 6.241 -0.187 1.00 82.00 72 PRO A N 1
ATOM 543 C CA . PRO A 1 72 ? -12.196 6.861 0.541 1.00 82.00 72 PRO A CA 1
ATOM 544 C C . PRO A 1 72 ? -12.976 5.889 1.438 1.00 82.00 72 PRO A C 1
ATOM 546 O O . PRO A 1 72 ? -13.549 6.302 2.454 1.00 82.00 72 PRO A O 1
ATOM 549 N N . GLN A 1 73 ? -12.996 4.603 1.064 1.00 79.81 73 GLN A N 1
ATOM 550 C CA . GLN A 1 73 ? -13.677 3.518 1.780 1.00 79.81 73 GLN A CA 1
ATOM 551 C C . GLN A 1 73 ? -12.829 2.947 2.924 1.00 79.81 73 GLN A C 1
ATOM 553 O O . GLN A 1 73 ? -13.338 2.222 3.799 1.00 79.81 73 GLN A O 1
ATOM 558 N N . PHE A 1 74 ? -11.532 3.263 2.946 1.00 79.06 74 PHE A N 1
ATOM 559 C CA . PHE A 1 74 ? -10.687 2.962 4.084 1.00 79.06 74 PHE A CA 1
ATOM 560 C C . PHE A 1 74 ? -11.056 3.855 5.271 1.00 79.06 74 PHE A C 1
ATOM 562 O O . PHE A 1 74 ? -11.395 5.030 5.171 1.00 79.06 74 PHE A O 1
ATOM 569 N N . GLY A 1 75 ? -11.118 3.204 6.423 1.00 79.50 75 GLY A N 1
ATOM 570 C CA . GLY A 1 75 ? -11.309 3.839 7.715 1.00 79.50 75 GLY A CA 1
ATOM 571 C C . GLY A 1 75 ? -9.948 3.935 8.383 1.00 79.50 75 GLY A C 1
ATOM 572 O O . GLY A 1 75 ? -8.988 3.392 7.833 1.00 79.50 75 GLY A O 1
ATOM 573 N N . PRO A 1 76 ? -9.884 4.564 9.562 1.00 86.38 76 PRO A N 1
ATOM 574 C CA . PRO A 1 76 ? -8.618 4.794 10.232 1.00 86.38 76 PRO A CA 1
ATOM 575 C C . PRO A 1 76 ? -7.884 3.469 10.439 1.00 86.38 76 PRO A C 1
ATOM 577 O O . PRO A 1 76 ? -8.442 2.503 10.966 1.00 86.38 76 PRO A O 1
ATOM 580 N N . VAL A 1 77 ? -6.651 3.438 9.956 1.00 88.56 77 VAL A N 1
ATOM 581 C CA . VAL A 1 77 ? -5.663 2.410 10.230 1.00 88.56 77 VAL A CA 1
ATOM 582 C C . VAL A 1 77 ? -5.122 2.674 11.626 1.00 88.56 77 VAL A C 1
ATOM 584 O O . VAL A 1 77 ? -4.581 3.744 11.903 1.00 88.56 77 VAL A O 1
ATOM 587 N N . GLU A 1 78 ? -5.293 1.688 12.495 1.00 90.31 78 GLU A N 1
ATOM 588 C CA . GLU A 1 78 ? -4.838 1.709 13.884 1.00 90.31 78 GLU A CA 1
ATOM 589 C C . GLU A 1 78 ? -3.374 1.290 13.980 1.00 90.31 78 GLU A C 1
ATOM 591 O O . GLU A 1 78 ? -2.617 1.882 14.745 1.00 90.31 78 GLU A O 1
ATOM 596 N N . SER A 1 79 ? -2.978 0.274 13.206 1.00 88.81 79 SER A N 1
ATOM 597 C CA . SER A 1 79 ? -1.586 -0.150 13.105 1.00 88.81 79 SER A CA 1
ATOM 598 C C . SER A 1 79 ? -1.260 -0.846 11.784 1.00 88.81 79 SER A C 1
ATOM 600 O O . SER A 1 79 ? -2.140 -1.400 11.126 1.00 88.81 79 SER A O 1
ATOM 602 N N . LEU A 1 80 ? 0.008 -0.784 11.376 1.00 91.38 80 LEU A N 1
ATOM 603 C CA . LEU A 1 80 ? 0.579 -1.613 10.316 1.00 91.38 80 LEU A CA 1
ATOM 604 C C . LEU A 1 80 ? 1.888 -2.189 10.846 1.00 91.38 80 LEU A C 1
ATOM 606 O O . LEU A 1 80 ? 2.757 -1.436 11.278 1.00 91.38 80 LEU A O 1
ATOM 610 N N . ARG A 1 81 ? 2.038 -3.511 10.813 1.00 92.06 81 ARG A N 1
ATOM 611 C CA . ARG A 1 81 ? 3.291 -4.176 11.190 1.00 92.06 81 ARG A CA 1
ATOM 612 C C . ARG A 1 81 ? 3.710 -5.185 10.142 1.00 92.06 81 ARG A C 1
ATOM 614 O O . ARG A 1 81 ? 2.864 -5.880 9.587 1.00 92.06 81 ARG A O 1
ATOM 621 N N . ILE A 1 82 ? 5.012 -5.296 9.924 1.00 93.75 82 ILE A N 1
ATOM 622 C CA . ILE A 1 82 ? 5.585 -6.343 9.082 1.00 93.75 82 ILE A CA 1
ATOM 623 C C . ILE A 1 82 ? 5.658 -7.624 9.914 1.00 93.75 82 ILE A C 1
ATOM 625 O O . ILE A 1 82 ? 6.205 -7.625 11.015 1.00 93.75 82 ILE A O 1
ATOM 629 N N . VAL A 1 83 ? 5.098 -8.706 9.387 1.00 92.88 83 VAL A N 1
ATOM 630 C CA . VAL A 1 83 ? 5.157 -10.047 9.983 1.00 92.88 83 VAL A CA 1
ATOM 631 C C . VAL A 1 83 ? 6.272 -10.860 9.354 1.00 92.88 83 VAL A C 1
ATOM 633 O O . VAL A 1 83 ? 6.959 -11.615 10.038 1.00 92.88 83 VAL A O 1
ATOM 636 N N . ARG A 1 84 ? 6.445 -10.716 8.040 1.00 90.56 84 ARG A N 1
ATOM 637 C CA . ARG A 1 84 ? 7.373 -11.530 7.267 1.00 90.56 84 ARG A CA 1
ATOM 638 C C . ARG A 1 84 ? 7.942 -10.741 6.107 1.00 90.56 84 ARG A C 1
ATOM 640 O O . ARG A 1 84 ? 7.238 -9.938 5.499 1.00 90.56 84 ARG A O 1
ATOM 647 N N . GLN A 1 85 ? 9.200 -11.021 5.803 1.00 94.25 85 GLN A N 1
ATOM 648 C CA . GLN A 1 85 ? 9.872 -10.539 4.607 1.00 94.25 85 GLN A CA 1
ATOM 649 C C . GLN A 1 85 ? 10.424 -11.747 3.863 1.00 94.25 85 GLN A C 1
ATOM 651 O O . GLN A 1 85 ? 11.114 -12.573 4.460 1.00 94.25 85 GLN A O 1
ATOM 656 N N . GLU A 1 86 ? 10.092 -11.865 2.586 1.00 93.00 86 GLU A N 1
ATOM 657 C CA . GLU A 1 86 ? 10.499 -12.982 1.739 1.00 93.00 86 GLU A CA 1
ATOM 658 C C . GLU A 1 86 ? 11.040 -12.460 0.406 1.00 93.00 86 GLU A C 1
ATOM 660 O O . GLU A 1 86 ? 10.549 -11.450 -0.106 1.00 93.00 86 GLU A O 1
ATOM 665 N N . PRO A 1 87 ? 12.034 -13.131 -0.194 1.00 93.75 87 PRO A N 1
ATOM 666 C CA . PRO A 1 87 ? 12.450 -12.806 -1.549 1.00 93.75 87 PRO A CA 1
ATOM 667 C C . PRO A 1 87 ? 11.330 -13.129 -2.549 1.00 93.75 87 PRO A C 1
ATOM 669 O O . PRO A 1 87 ? 10.685 -14.175 -2.474 1.00 93.75 87 PRO A O 1
ATOM 672 N N . ALA A 1 88 ? 11.135 -12.247 -3.524 1.00 91.25 88 ALA A N 1
ATOM 673 C CA . ALA A 1 88 ? 10.197 -12.401 -4.633 1.00 91.25 88 ALA A CA 1
ATOM 674 C C . ALA A 1 88 ? 10.918 -12.080 -5.952 1.00 91.25 88 ALA A C 1
ATOM 676 O O . ALA A 1 88 ? 10.734 -11.024 -6.557 1.00 91.25 88 ALA A O 1
ATOM 677 N N . GLY A 1 89 ? 11.807 -12.985 -6.371 1.00 93.31 89 GLY A N 1
ATOM 678 C CA . GLY A 1 89 ? 12.743 -12.716 -7.464 1.00 93.31 89 GLY A CA 1
ATOM 679 C C . GLY A 1 89 ? 13.706 -11.583 -7.075 1.00 93.31 89 GLY A C 1
ATOM 680 O O . GLY A 1 89 ? 14.318 -11.678 -6.012 1.00 93.31 89 GLY A O 1
ATOM 681 N N . PRO A 1 90 ? 13.848 -10.516 -7.885 1.00 93.94 90 PRO A N 1
ATOM 682 C CA . PRO A 1 90 ? 14.651 -9.351 -7.509 1.00 93.94 90 PRO A CA 1
ATOM 683 C C . PRO A 1 90 ? 13.967 -8.458 -6.460 1.00 93.94 90 PRO A C 1
ATOM 685 O O . PRO A 1 90 ? 14.601 -7.548 -5.941 1.00 93.94 90 PRO A O 1
ATOM 688 N N . ASN A 1 91 ? 12.684 -8.683 -6.170 1.00 96.69 91 ASN A N 1
ATOM 689 C CA . ASN A 1 91 ? 11.879 -7.855 -5.280 1.00 96.69 91 ASN A CA 1
ATOM 690 C C . ASN A 1 91 ? 11.810 -8.450 -3.866 1.00 96.69 91 ASN A C 1
ATOM 692 O O . ASN A 1 91 ? 12.168 -9.608 -3.636 1.00 96.69 91 ASN A O 1
ATOM 696 N N . THR A 1 92 ? 11.261 -7.679 -2.930 1.00 97.25 92 THR A N 1
ATOM 697 C CA . THR A 1 92 ? 10.981 -8.124 -1.561 1.00 97.25 92 THR A CA 1
ATOM 698 C C . THR A 1 92 ? 9.477 -8.164 -1.327 1.00 97.25 92 THR A C 1
ATOM 700 O O . THR A 1 92 ? 8.788 -7.156 -1.486 1.00 97.25 92 THR A O 1
ATOM 703 N N . ARG A 1 93 ? 8.960 -9.323 -0.921 1.00 95.94 93 ARG A N 1
ATOM 704 C CA . ARG A 1 93 ? 7.587 -9.495 -0.441 1.00 95.94 93 ARG A CA 1
ATOM 705 C C . ARG A 1 93 ? 7.521 -9.194 1.052 1.00 95.94 93 ARG A C 1
ATOM 707 O O . ARG A 1 93 ? 8.281 -9.751 1.837 1.00 95.94 93 ARG A O 1
ATOM 714 N N . TYR A 1 94 ? 6.565 -8.362 1.431 1.00 95.19 94 TYR A N 1
ATOM 715 C CA . TYR A 1 94 ? 6.216 -8.006 2.796 1.00 95.19 94 TYR A CA 1
ATOM 716 C C . TYR A 1 94 ? 4.825 -8.547 3.107 1.00 95.19 94 TYR A C 1
ATOM 718 O O . TYR A 1 94 ? 3.843 -8.121 2.500 1.00 95.19 94 TYR A O 1
ATOM 726 N N . VAL A 1 95 ? 4.748 -9.460 4.072 1.00 92.88 95 VAL A N 1
ATOM 727 C CA . VAL A 1 95 ? 3.479 -9.879 4.677 1.00 92.88 95 VAL A CA 1
ATOM 728 C C . VAL A 1 95 ? 3.247 -8.979 5.880 1.00 92.88 95 VAL A C 1
ATOM 730 O O . VAL A 1 95 ? 4.061 -8.963 6.812 1.00 92.88 95 VAL A O 1
ATOM 733 N N . CYS A 1 96 ? 2.164 -8.215 5.864 1.00 92.25 96 CYS A N 1
ATOM 734 C CA . CYS A 1 96 ? 1.869 -7.197 6.863 1.00 92.25 96 CYS A CA 1
ATOM 735 C C . CYS A 1 96 ? 0.530 -7.463 7.552 1.00 92.25 96 CYS A C 1
ATOM 737 O O . CYS A 1 96 ? -0.427 -7.903 6.925 1.00 92.25 96 CYS A O 1
ATOM 739 N N . LEU A 1 97 ? 0.429 -7.110 8.834 1.00 91.44 97 LEU A N 1
ATOM 740 C CA . LEU A 1 97 ? -0.841 -7.062 9.558 1.00 91.44 97 LEU A CA 1
ATOM 741 C C . LEU A 1 97 ? -1.295 -5.614 9.692 1.00 91.44 97 LEU A C 1
ATOM 743 O O . LEU A 1 97 ? -0.616 -4.790 10.308 1.00 91.44 97 LEU A O 1
ATOM 747 N N . LEU A 1 98 ? -2.452 -5.327 9.102 1.00 90.94 98 LEU A N 1
ATOM 748 C CA . LEU A 1 98 ? -3.123 -4.036 9.112 1.00 90.94 98 LEU A CA 1
ATOM 749 C C . LEU A 1 98 ? -4.297 -4.079 10.097 1.00 90.94 98 LEU A C 1
ATOM 751 O O . LEU A 1 98 ? -5.295 -4.759 9.846 1.00 90.94 98 LEU A O 1
ATOM 755 N N . ALA A 1 99 ? -4.200 -3.340 11.200 1.00 89.88 99 ALA A N 1
ATOM 756 C CA . ALA A 1 99 ? -5.276 -3.205 12.176 1.00 89.88 99 ALA A CA 1
ATOM 757 C C . ALA A 1 99 ? -6.204 -2.035 11.822 1.00 89.88 99 ALA A C 1
ATOM 759 O O . ALA A 1 99 ? -5.757 -0.919 11.547 1.00 89.88 99 ALA A O 1
ATOM 760 N N . ARG A 1 100 ? -7.513 -2.286 11.834 1.00 86.56 100 ARG A N 1
ATOM 761 C CA . ARG A 1 100 ? -8.575 -1.302 11.596 1.00 86.56 100 ARG A CA 1
ATOM 762 C C . ARG A 1 100 ? -9.877 -1.768 12.241 1.00 86.56 100 ARG A C 1
ATOM 764 O O . ARG A 1 100 ? -10.300 -2.906 12.030 1.00 86.56 100 ARG A O 1
ATOM 771 N N . LYS A 1 101 ? -10.592 -0.850 12.898 1.00 85.69 101 LYS A N 1
ATOM 772 C CA . LYS A 1 101 ? -11.895 -1.100 13.544 1.00 85.69 101 LYS A CA 1
ATOM 773 C C . LYS A 1 101 ? -11.831 -2.274 14.532 1.00 85.69 101 LYS A C 1
ATOM 775 O O . LYS A 1 101 ? -12.746 -3.095 14.560 1.00 85.69 101 LYS A O 1
ATOM 780 N N . GLY A 1 102 ? -10.734 -2.392 15.278 1.00 83.56 102 GLY A N 1
ATOM 781 C CA . GLY A 1 102 ? -10.495 -3.510 16.198 1.00 83.56 102 GLY A CA 1
ATOM 782 C C . GLY A 1 102 ? -10.317 -4.877 15.524 1.00 83.56 102 GLY A C 1
ATOM 783 O O . GLY A 1 102 ? -10.390 -5.898 16.201 1.00 83.56 102 GLY A O 1
ATOM 784 N N . THR A 1 103 ? -10.105 -4.917 14.204 1.00 84.62 103 THR A N 1
ATOM 785 C CA . THR A 1 103 ? -9.815 -6.145 13.448 1.00 84.62 103 THR A CA 1
ATOM 786 C C . THR A 1 103 ? -8.465 -6.043 12.763 1.00 84.62 103 THR A C 1
ATOM 788 O O . THR A 1 103 ? -8.131 -4.993 12.220 1.00 84.62 103 THR A O 1
ATOM 791 N N . GLU A 1 104 ? -7.707 -7.134 12.749 1.00 87.56 104 GLU A N 1
ATOM 792 C CA . GLU A 1 104 ? -6.450 -7.223 12.009 1.00 87.56 104 GLU A CA 1
ATOM 793 C C . GLU A 1 104 ? -6.649 -8.022 10.731 1.00 87.56 104 GLU A C 1
ATOM 795 O O . GLU A 1 104 ? -7.351 -9.035 10.710 1.00 87.56 104 GLU A O 1
ATOM 800 N N . LYS A 1 105 ? -6.050 -7.538 9.648 1.00 87.00 105 LYS A N 1
ATOM 801 C CA . LYS A 1 105 ? -6.091 -8.181 8.342 1.00 87.00 105 LYS A CA 1
ATOM 802 C C . LYS A 1 105 ? -4.679 -8.345 7.823 1.00 87.00 105 LYS A C 1
ATOM 804 O O . LYS A 1 105 ? -3.917 -7.381 7.806 1.00 87.00 105 LYS A O 1
ATOM 809 N N . GLU A 1 106 ? -4.365 -9.557 7.397 1.00 89.38 106 GLU A N 1
ATOM 810 C CA . GLU A 1 106 ? -3.134 -9.823 6.670 1.00 89.38 106 GLU A CA 1
ATOM 811 C C . GLU A 1 106 ? -3.258 -9.269 5.250 1.00 89.38 106 GLU A C 1
ATOM 813 O O . GLU A 1 106 ? -4.302 -9.396 4.600 1.00 89.38 106 GLU A O 1
ATOM 818 N N . VAL A 1 107 ? -2.217 -8.573 4.815 1.00 89.38 107 VAL A N 1
ATOM 819 C CA . VAL A 1 107 ? -2.090 -7.997 3.482 1.00 89.38 107 VAL A CA 1
ATOM 820 C C . VAL A 1 107 ? -0.672 -8.220 2.988 1.00 89.38 107 VAL A C 1
ATOM 822 O O . VAL A 1 107 ? 0.288 -8.080 3.744 1.00 89.38 107 VAL A O 1
ATOM 825 N N . ASP A 1 108 ? -0.556 -8.513 1.701 1.00 91.00 108 ASP A N 1
ATOM 826 C CA . ASP A 1 108 ? 0.725 -8.756 1.054 1.00 91.00 108 ASP A CA 1
ATOM 827 C C . ASP A 1 108 ? 1.102 -7.572 0.174 1.00 91.00 108 ASP A C 1
ATOM 829 O O . ASP A 1 108 ? 0.276 -7.010 -0.547 1.00 91.00 108 ASP A O 1
ATOM 833 N N . MET A 1 109 ? 2.365 -7.180 0.204 1.00 93.62 109 MET A N 1
ATOM 834 C CA . MET A 1 109 ? 2.890 -6.134 -0.666 1.00 93.62 109 MET A CA 1
ATOM 835 C C . MET A 1 109 ? 4.230 -6.582 -1.212 1.00 93.62 109 MET A C 1
ATOM 837 O O . MET A 1 109 ? 4.989 -7.259 -0.524 1.00 93.62 109 MET A O 1
ATOM 841 N N . VAL A 1 110 ? 4.539 -6.210 -2.445 1.00 95.81 110 VAL A N 1
ATOM 842 C CA . VAL A 1 110 ? 5.841 -6.501 -3.043 1.00 95.81 110 VAL A CA 1
ATOM 843 C C . VAL A 1 110 ? 6.478 -5.181 -3.416 1.00 95.81 110 VAL A C 1
ATOM 845 O O . VAL A 1 110 ? 5.872 -4.388 -4.137 1.00 95.81 110 VAL A O 1
ATOM 848 N N . LEU A 1 111 ? 7.691 -4.947 -2.922 1.00 97.31 111 LEU A N 1
ATOM 849 C CA . LEU A 1 111 ? 8.477 -3.768 -3.252 1.00 97.31 111 LEU A CA 1
ATOM 850 C C . LEU A 1 111 ? 9.667 -4.134 -4.132 1.00 97.31 111 LEU A C 1
ATOM 852 O O . LEU A 1 111 ? 10.330 -5.149 -3.917 1.00 97.31 111 LEU A O 1
ATOM 856 N N . THR A 1 112 ? 9.959 -3.277 -5.099 1.00 97.38 112 THR A N 1
ATOM 857 C CA . THR A 1 112 ? 11.178 -3.325 -5.903 1.00 97.38 112 THR A CA 1
ATOM 858 C C . THR A 1 112 ? 12.409 -3.001 -5.046 1.00 97.38 112 THR A C 1
ATOM 860 O O . THR A 1 112 ? 12.271 -2.406 -3.972 1.00 97.38 112 THR A O 1
ATOM 863 N N . PRO A 1 113 ? 13.634 -3.292 -5.524 1.00 96.00 113 PRO A N 1
ATOM 864 C CA . PRO A 1 113 ? 14.869 -2.845 -4.869 1.00 96.00 113 PRO A CA 1
ATOM 865 C C . PRO A 1 113 ? 14.947 -1.333 -4.625 1.00 96.00 113 PRO A C 1
ATOM 867 O O . PRO A 1 113 ? 15.627 -0.892 -3.704 1.00 96.00 113 PRO A O 1
ATOM 870 N N . ALA A 1 114 ? 14.242 -0.536 -5.434 1.00 96.44 114 ALA A N 1
ATOM 871 C CA . ALA A 1 114 ? 14.156 0.915 -5.282 1.00 96.44 114 ALA A CA 1
ATOM 872 C C . ALA A 1 114 ? 13.153 1.356 -4.195 1.00 96.44 114 ALA A C 1
ATOM 874 O O . ALA A 1 114 ? 12.991 2.551 -3.957 1.00 96.44 114 ALA A O 1
ATOM 875 N N . GLY A 1 115 ? 12.461 0.415 -3.545 1.00 96.19 115 GLY A N 1
ATOM 876 C CA . GLY A 1 115 ? 11.449 0.698 -2.529 1.00 96.19 115 GLY A CA 1
ATOM 877 C C . GLY A 1 115 ? 10.103 1.152 -3.098 1.00 96.19 115 GLY A C 1
ATOM 878 O O . GLY A 1 115 ? 9.330 1.775 -2.377 1.00 96.19 115 GLY A O 1
ATOM 879 N N . GLN A 1 116 ? 9.814 0.865 -4.370 1.00 97.56 116 GLN A N 1
ATOM 880 C CA . GLN A 1 116 ? 8.530 1.170 -5.016 1.00 97.56 116 GLN A CA 1
ATOM 881 C C . GLN A 1 116 ? 7.637 -0.069 -5.043 1.00 97.56 116 GLN A C 1
ATOM 883 O O . GLN A 1 116 ? 8.138 -1.187 -5.041 1.00 97.56 116 GLN A O 1
ATOM 888 N N . PHE A 1 117 ? 6.322 0.098 -5.098 1.00 96.25 117 PHE A N 1
ATOM 889 C CA . PHE A 1 117 ? 5.388 -1.018 -5.177 1.00 96.25 117 PHE A CA 1
ATOM 890 C C . PHE A 1 117 ? 5.473 -1.711 -6.539 1.00 96.25 117 PHE A C 1
ATOM 892 O O . PHE A 1 117 ? 5.130 -1.134 -7.562 1.00 96.25 117 PHE A O 1
ATOM 899 N N . ALA A 1 118 ? 5.870 -2.979 -6.546 1.00 94.88 118 ALA A N 1
ATOM 900 C CA . ALA A 1 118 ? 5.579 -3.884 -7.654 1.00 94.88 118 ALA A CA 1
ATOM 901 C C . ALA A 1 118 ? 4.145 -4.428 -7.524 1.00 94.88 118 ALA A C 1
ATOM 903 O O . ALA A 1 118 ? 3.398 -4.455 -8.499 1.00 94.88 118 ALA A O 1
ATOM 904 N N . GLU A 1 119 ? 3.739 -4.778 -6.298 1.00 93.31 119 GLU A N 1
ATOM 905 C CA . GLU A 1 119 ? 2.383 -5.224 -5.959 1.00 93.31 119 GLU A CA 1
ATOM 906 C C . GLU A 1 119 ? 1.868 -4.491 -4.718 1.00 93.31 119 GLU A C 1
ATOM 908 O O . GLU A 1 119 ? 2.540 -4.454 -3.682 1.00 93.31 119 GLU A O 1
ATOM 913 N N . LEU A 1 120 ? 0.649 -3.956 -4.794 1.00 91.31 120 LEU A N 1
ATOM 914 C CA . LEU A 1 120 ? -0.013 -3.256 -3.690 1.00 91.31 120 LEU A CA 1
ATOM 915 C C . LEU A 1 120 ? -1.327 -3.968 -3.336 1.00 91.31 120 LEU A C 1
ATOM 917 O O . LEU A 1 120 ? -2.419 -3.546 -3.716 1.00 91.31 120 LEU A O 1
ATOM 921 N N . ASN A 1 121 ? -1.254 -5.080 -2.596 1.00 85.62 121 ASN A N 1
ATOM 922 C CA . ASN A 1 121 ? -2.438 -5.901 -2.312 1.00 85.62 121 ASN A CA 1
ATOM 923 C C . ASN A 1 121 ? -3.129 -5.490 -1.003 1.00 85.62 121 ASN A C 1
ATOM 925 O O . ASN A 1 121 ? -3.155 -6.220 -0.019 1.00 85.62 121 ASN A O 1
ATOM 929 N N . LEU A 1 122 ? -3.815 -4.345 -1.017 1.00 78.25 122 LEU A N 1
ATOM 930 C CA . LEU A 1 122 ? -4.720 -3.922 0.071 1.00 78.25 122 LEU A CA 1
ATOM 931 C C . LEU A 1 122 ? -6.034 -4.734 0.139 1.00 78.25 122 LEU A C 1
ATOM 933 O O . LEU A 1 122 ? -6.888 -4.499 0.998 1.00 78.25 122 LEU A O 1
ATOM 937 N N . VAL A 1 123 ? -6.243 -5.630 -0.832 1.00 59.84 123 VAL A N 1
ATOM 938 C CA . VAL A 1 123 ? -7.566 -6.058 -1.310 1.00 59.84 123 VAL A CA 1
ATOM 939 C C . VAL A 1 123 ? -7.867 -7.539 -1.068 1.00 59.84 123 VAL A C 1
ATOM 941 O O . VAL A 1 123 ? -9.018 -7.929 -1.258 1.00 59.84 123 VAL A O 1
ATOM 944 N N . GLN A 1 124 ? -6.950 -8.374 -0.559 1.00 52.56 124 GLN A N 1
ATOM 945 C CA . GLN A 1 124 ? -7.316 -9.773 -0.244 1.00 52.56 124 GLN A CA 1
ATOM 946 C C . GLN A 1 124 ? -8.536 -9.859 0.703 1.00 52.56 124 GLN A C 1
ATOM 948 O O . GLN A 1 124 ? -9.360 -10.761 0.588 1.00 52.56 124 GLN A O 1
ATOM 953 N N . ALA A 1 125 ? -8.765 -8.835 1.533 1.00 43.34 125 ALA A N 1
ATOM 954 C CA . ALA A 1 125 ? -9.936 -8.742 2.401 1.00 43.34 125 ALA A CA 1
ATOM 955 C C . ALA A 1 125 ? -11.171 -8.011 1.812 1.00 43.34 125 ALA A C 1
ATOM 957 O O . ALA A 1 125 ? -12.150 -7.813 2.538 1.00 43.34 125 ALA A O 1
ATOM 958 N N . SER A 1 126 ? -11.132 -7.591 0.540 1.00 43.16 126 SER A N 1
ATOM 959 C CA . SER A 1 126 ? -12.171 -6.791 -0.140 1.00 43.16 126 SER A CA 1
ATOM 960 C C . SER A 1 126 ? -12.462 -7.213 -1.591 1.00 43.16 126 SER A C 1
ATOM 962 O O . SER A 1 126 ? -13.429 -6.711 -2.160 1.00 43.16 126 SER A O 1
ATOM 964 N N . ALA A 1 127 ? -11.702 -8.140 -2.192 1.00 42.44 127 ALA A N 1
ATOM 965 C CA . ALA A 1 127 ? -11.844 -8.556 -3.596 1.00 42.44 127 ALA A CA 1
ATOM 966 C C . ALA A 1 127 ? -13.286 -8.954 -3.972 1.00 42.44 127 ALA A C 1
ATOM 968 O O . ALA A 1 127 ? -13.811 -8.494 -4.981 1.00 42.44 127 ALA A O 1
ATOM 969 N N . LYS A 1 128 ? -13.986 -9.685 -3.089 1.00 43.06 128 LYS A N 1
ATOM 970 C CA . LYS A 1 128 ? -15.409 -10.043 -3.271 1.00 43.06 128 LYS A CA 1
ATOM 971 C C . LYS A 1 128 ? -16.358 -8.844 -3.387 1.00 43.06 128 LYS A C 1
ATOM 973 O O . LYS A 1 128 ? -17.421 -8.980 -3.975 1.00 43.06 128 LYS A O 1
ATOM 978 N N . LYS A 1 129 ? -16.010 -7.697 -2.799 1.00 44.59 129 LYS A N 1
ATOM 979 C CA . LYS A 1 129 ? -16.862 -6.499 -2.736 1.00 44.59 129 LYS A CA 1
ATOM 980 C C . LYS A 1 129 ? -16.563 -5.509 -3.861 1.00 44.59 129 LYS A C 1
ATOM 982 O O . LYS A 1 129 ? -17.423 -4.718 -4.229 1.00 44.59 129 LYS A O 1
ATOM 987 N N . ILE A 1 130 ? -15.351 -5.569 -4.409 1.00 46.53 130 ILE A N 1
ATOM 988 C CA . ILE A 1 130 ? -14.929 -4.724 -5.520 1.00 46.53 130 ILE A CA 1
ATOM 989 C C . ILE A 1 130 ? -15.482 -5.274 -6.843 1.00 46.53 130 ILE A C 1
ATOM 991 O O . ILE A 1 130 ? -16.028 -4.498 -7.617 1.00 46.53 130 ILE A O 1
ATOM 995 N N . SER A 1 131 ? -15.518 -6.598 -7.049 1.00 45.31 131 SER A N 1
ATOM 996 C CA . SER A 1 131 ? -16.164 -7.202 -8.232 1.00 45.31 131 SER A CA 1
ATOM 997 C C . SER A 1 131 ? -17.631 -6.789 -8.433 1.00 45.31 131 SER A C 1
ATOM 999 O O . SER A 1 131 ? -18.097 -6.739 -9.562 1.00 45.31 131 SER A O 1
ATOM 1001 N N . THR A 1 132 ? -18.361 -6.452 -7.366 1.00 43.50 132 THR A N 1
ATOM 1002 C CA . THR A 1 132 ? -19.748 -5.956 -7.452 1.00 43.50 132 THR A CA 1
ATOM 1003 C C . THR A 1 132 ? -19.870 -4.458 -7.739 1.00 43.50 132 THR A C 1
ATOM 1005 O O . THR A 1 132 ? -20.908 -4.026 -8.229 1.00 43.50 132 THR A O 1
ATOM 1008 N N . THR A 1 133 ? -18.840 -3.658 -7.447 1.00 45.78 133 THR A N 1
ATOM 1009 C CA . THR A 1 133 ? -18.852 -2.196 -7.659 1.00 45.78 133 THR A CA 1
ATOM 1010 C C . THR A 1 133 ? -18.415 -1.817 -9.073 1.00 45.78 133 THR A C 1
ATOM 1012 O O . THR A 1 133 ? -18.812 -0.771 -9.573 1.00 45.78 133 THR A O 1
ATOM 1015 N N . PHE A 1 134 ? -17.635 -2.672 -9.736 1.00 47.97 134 PHE A N 1
ATOM 1016 C CA . PHE A 1 134 ? -17.149 -2.420 -11.094 1.00 47.97 134 PHE A CA 1
ATOM 1017 C C . PHE A 1 134 ? -18.212 -2.636 -12.187 1.00 47.97 134 PHE A C 1
ATOM 1019 O O . PHE A 1 134 ? -17.949 -2.326 -13.345 1.00 47.97 134 PHE A O 1
ATOM 1026 N N . GLY A 1 135 ? -19.417 -3.130 -11.853 1.00 44.69 135 GLY A N 1
ATOM 1027 C CA . GLY A 1 135 ? -20.391 -3.566 -12.863 1.00 44.69 135 GLY A CA 1
ATOM 1028 C C . GLY A 1 135 ? -19.767 -4.578 -13.842 1.00 44.69 135 GLY A C 1
ATOM 1029 O O . GLY A 1 135 ? -18.639 -5.025 -13.634 1.00 44.69 135 GLY A O 1
ATOM 1030 N N . PRO A 1 136 ? -20.439 -4.962 -14.935 1.00 40.97 136 PRO A N 1
ATOM 1031 C CA . PRO A 1 136 ? -19.771 -5.634 -16.041 1.00 40.97 136 PRO A CA 1
ATOM 1032 C C . PRO A 1 136 ? -18.923 -4.601 -16.803 1.00 40.97 136 PRO A C 1
ATOM 1034 O O . PRO A 1 136 ? -19.210 -4.275 -17.949 1.00 40.97 136 PRO A O 1
ATOM 1037 N N . HIS A 1 137 ? -17.919 -4.002 -16.162 1.00 45.72 137 HIS A N 1
ATOM 1038 C CA . HIS A 1 137 ? -16.809 -3.444 -16.917 1.00 45.72 137 HIS A CA 1
ATOM 1039 C C . HIS A 1 137 ? -15.977 -4.618 -17.375 1.00 45.72 137 HIS A C 1
ATOM 1041 O O . HIS A 1 137 ? -15.482 -5.409 -16.574 1.00 45.72 137 HIS A O 1
ATOM 1047 N N . ASP A 1 138 ? -15.915 -4.757 -18.688 1.00 47.28 138 ASP A N 1
ATOM 1048 C CA . ASP A 1 138 ? -15.081 -5.718 -19.361 1.00 47.28 138 ASP A CA 1
ATOM 1049 C C . ASP A 1 138 ? -13.613 -5.453 -18.997 1.00 47.28 138 ASP A C 1
ATOM 1051 O O . ASP A 1 138 ? -12.918 -4.662 -19.627 1.00 47.28 138 ASP A O 1
ATOM 1055 N N . LEU A 1 139 ? -13.149 -6.116 -17.933 1.00 49.72 139 LEU A N 1
ATOM 1056 C CA . LEU A 1 139 ? -11.768 -6.079 -17.449 1.00 49.72 139 LEU A CA 1
ATOM 1057 C C . LEU A 1 139 ? -10.781 -6.694 -18.462 1.00 49.72 139 LEU A C 1
ATOM 1059 O O . LEU A 1 139 ? -9.584 -6.747 -18.178 1.00 49.72 139 LEU A O 1
ATOM 1063 N N . THR A 1 140 ? -11.258 -7.167 -19.621 1.00 47.91 140 THR A N 1
ATOM 1064 C CA . THR A 1 140 ? -10.420 -7.637 -20.732 1.00 47.91 140 THR A CA 1
ATOM 1065 C C . THR A 1 140 ? -10.084 -6.535 -21.737 1.00 47.91 140 THR A C 1
ATOM 1067 O O . THR A 1 140 ? -9.126 -6.687 -22.495 1.00 47.91 140 THR A O 1
ATOM 1070 N N . THR A 1 141 ? -10.789 -5.399 -21.699 1.00 47.38 141 THR A N 1
ATOM 1071 C CA . THR A 1 141 ? -10.562 -4.290 -22.629 1.00 47.38 141 THR A CA 1
ATOM 1072 C C . THR A 1 141 ? -9.824 -3.151 -21.915 1.00 47.38 141 THR A C 1
ATOM 1074 O O . THR A 1 141 ? -10.373 -2.577 -20.978 1.00 47.38 141 THR A O 1
ATOM 1077 N N . PRO A 1 142 ? -8.573 -2.809 -22.286 1.00 43.81 142 PRO A N 1
ATOM 1078 C CA . PRO A 1 142 ? -7.863 -1.686 -21.676 1.00 43.81 142 PRO A CA 1
ATOM 1079 C C . PRO A 1 142 ? -8.622 -0.364 -21.905 1.00 43.81 142 PRO A C 1
ATOM 1081 O O . PRO A 1 142 ? -9.234 -0.197 -22.965 1.00 43.81 142 PRO A O 1
ATOM 1084 N N . PRO A 1 143 ? -8.589 0.585 -20.946 1.00 48.75 143 PRO A N 1
ATOM 1085 C CA . PRO A 1 143 ? -9.250 1.874 -21.112 1.00 48.75 143 PRO A CA 1
ATOM 1086 C C . PRO A 1 143 ? -8.697 2.592 -22.350 1.00 48.75 143 PRO A C 1
ATOM 1088 O O . PRO A 1 143 ? -7.482 2.683 -22.533 1.00 48.75 143 PRO A O 1
ATOM 1091 N N . GLN A 1 144 ? -9.596 3.073 -23.210 1.00 44.16 144 GLN A N 1
ATOM 1092 C CA . GLN A 1 144 ? -9.234 3.921 -24.344 1.00 44.16 144 GLN A CA 1
ATOM 1093 C C . GLN A 1 144 ? -8.661 5.233 -23.792 1.00 44.16 144 GLN A C 1
ATOM 1095 O O . GLN A 1 144 ? -9.256 5.849 -22.908 1.00 44.16 144 GLN A O 1
ATOM 1100 N N . VAL A 1 145 ? -7.486 5.619 -24.281 1.00 41.00 145 VAL A N 1
ATOM 1101 C CA . VAL A 1 145 ? -6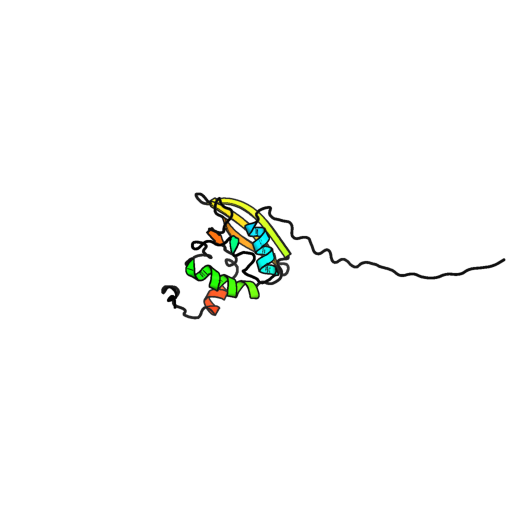.866 6.909 -23.972 1.00 41.00 145 VAL A CA 1
ATOM 1102 C C . VAL A 1 145 ? -7.566 7.957 -24.841 1.00 41.00 145 VAL A C 1
ATOM 1104 O O . VAL A 1 145 ? -7.461 7.874 -26.063 1.00 41.00 145 VAL A O 1
ATOM 1107 N N . GLU A 1 146 ? -8.303 8.884 -24.223 1.00 37.34 146 GLU A N 1
ATOM 1108 C CA . GLU A 1 146 ? -8.687 10.163 -24.851 1.00 37.34 146 GLU A CA 1
ATOM 1109 C C . GLU A 1 146 ? -7.537 11.172 -24.767 1.00 37.34 146 GLU A C 1
ATOM 1111 O O . GLU A 1 146 ? -6.873 11.228 -23.703 1.00 37.34 146 GLU A O 1
#

Secondary structure (DSSP, 8-state):
---------------------PPP-S-HHHHHHHHHHHHT-GGGTGGGEEEEEEBTTB-GGGHHHHHHHHGGG---EEEEEEEEEEEETTEEEEEEEEEETTEEEEEEEEE-TTS-EEEEE--TTTHHHHHHHS-S--TTSPPP--